Protein AF-A0A8C0ZU27-F1 (afdb_monomer_lite)

Radius of gyration: 40.93 Å; chains: 1; bounding box: 101×30×114 Å

Secondary structure (DSSP, 8-state):
-----------------TTSSPPPHHHHHHHTTS--HHHHHHHHHHHHHHHHHHHHHHHHHHHHHHHHHHHHHHHHHHHHHHHHHHHHHHHHHHHHHHHHHHHHHHHHTS---

Sequence (113 aa):
MMNRTNPDQERAPASEPVWERPWSVEEIRRSSQSWSLAADAGLLQFLQEFSQQTISRTHEIKKQVDGLIRETKATDCRLHNVFNDFLMLSNTQFIENGCVYSVKKSLALIPFL

Foldseek 3Di:
DDDDDDPDPPPDPDPDPLLVDQDDPVVLVVCVVPPDPSSVSNVVSNVVVVVVVVVVVVVVVVVVVVVVVVVVVVVVVVVVVVVVVVVVVVVVVVVVVVVVVVVVVVVVPPPDD

Structure (mmCIF, N/CA/C/O backbone):
data_AF-A0A8C0ZU27-F1
#
_entry.id   AF-A0A8C0ZU27-F1
#
loop_
_atom_site.group_PDB
_atom_site.id
_atom_site.type_symbol
_atom_site.label_atom_id
_atom_site.label_alt_id
_atom_site.label_comp_id
_atom_site.label_asym_id
_atom_site.label_entity_id
_atom_site.label_seq_id
_atom_site.pdbx_PDB_ins_code
_atom_site.Cartn_x
_atom_site.Cartn_y
_atom_site.Cartn_z
_atom_site.occupancy
_atom_site.B_iso_or_equiv
_atom_site.auth_seq_id
_atom_site.auth_comp_id
_atom_site.auth_asym_id
_atom_site.auth_atom_id
_atom_site.pdbx_PDB_model_num
ATOM 1 N N . MET A 1 1 ? -57.448 -13.208 46.037 1.00 43.84 1 MET A N 1
ATOM 2 C CA . MET A 1 1 ? -56.994 -14.541 45.584 1.00 43.84 1 MET A CA 1
ATOM 3 C C . MET A 1 1 ? -57.774 -14.839 44.303 1.00 43.84 1 MET A C 1
ATOM 5 O O . MET A 1 1 ? -58.979 -14.924 44.432 1.00 43.84 1 MET A O 1
ATOM 9 N N . MET A 1 2 ? -57.291 -14.854 43.053 1.00 39.75 2 MET A N 1
ATOM 10 C CA . MET A 1 2 ? -55.985 -14.888 42.356 1.00 39.75 2 MET A CA 1
ATOM 11 C C . MET A 1 2 ? -56.166 -14.075 41.041 1.00 39.75 2 MET A C 1
ATOM 13 O O . MET A 1 2 ? -57.234 -14.134 40.452 1.00 39.75 2 MET A O 1
ATOM 17 N N . ASN A 1 3 ? -55.315 -13.103 40.705 1.00 38.28 3 ASN A N 1
ATOM 18 C CA . ASN A 1 3 ? -54.066 -13.142 39.919 1.00 38.28 3 ASN A CA 1
ATOM 19 C C . ASN A 1 3 ? -54.228 -13.072 38.377 1.00 38.28 3 ASN A C 1
ATOM 21 O O . ASN A 1 3 ? -54.982 -13.822 37.770 1.00 38.28 3 ASN A O 1
ATOM 25 N N . ARG A 1 4 ? -53.480 -12.118 37.802 1.00 54.03 4 ARG A N 1
ATOM 26 C CA . ARG A 1 4 ? -53.352 -11.700 36.396 1.00 54.03 4 ARG A CA 1
ATOM 27 C C . ARG A 1 4 ? -52.984 -12.843 35.452 1.00 54.03 4 ARG A C 1
ATOM 29 O O . ARG A 1 4 ? -52.118 -13.636 35.798 1.00 54.03 4 ARG A O 1
ATOM 36 N N . THR A 1 5 ? -53.444 -12.764 34.203 1.00 46.72 5 THR A N 1
ATOM 37 C CA . THR A 1 5 ? -52.636 -13.152 33.032 1.00 46.72 5 THR A CA 1
ATOM 38 C C . THR A 1 5 ? -52.961 -12.230 31.854 1.00 46.72 5 THR A C 1
ATOM 40 O O . THR A 1 5 ? -54.051 -12.263 31.301 1.00 46.72 5 THR A O 1
ATOM 43 N N . ASN A 1 6 ? -52.013 -11.357 31.519 1.00 44.56 6 ASN A N 1
ATOM 44 C CA . ASN A 1 6 ? -51.973 -10.615 30.263 1.00 44.56 6 ASN A CA 1
ATOM 45 C C . ASN A 1 6 ? -50.907 -11.346 29.426 1.00 44.56 6 ASN A C 1
ATOM 47 O O . ASN A 1 6 ? -49.746 -11.315 29.846 1.00 44.56 6 ASN A O 1
ATOM 51 N N . PRO A 1 7 ? -51.247 -12.093 28.363 1.00 54.97 7 PRO A N 1
ATOM 52 C CA . PRO A 1 7 ? -50.236 -12.614 27.457 1.00 54.97 7 PRO A CA 1
ATOM 53 C C . PRO A 1 7 ? -49.818 -11.496 26.492 1.00 54.97 7 PRO A C 1
ATOM 55 O O . PRO A 1 7 ? -50.540 -10.521 26.312 1.00 54.97 7 PRO A O 1
ATOM 58 N N . ASP A 1 8 ? -48.639 -11.636 25.901 1.00 42.69 8 ASP A N 1
ATOM 59 C CA . ASP A 1 8 ? -48.141 -10.794 24.805 1.00 42.69 8 ASP A CA 1
ATOM 60 C C . ASP A 1 8 ? -47.559 -9.433 25.209 1.00 42.69 8 ASP A C 1
ATOM 62 O O . ASP A 1 8 ? -47.830 -8.386 24.626 1.00 42.69 8 ASP A O 1
ATOM 66 N N . GLN A 1 9 ? -46.633 -9.466 26.171 1.00 47.31 9 GLN A N 1
ATOM 67 C CA . GLN A 1 9 ? -45.518 -8.521 26.142 1.00 47.31 9 GLN A CA 1
ATOM 68 C C . GLN A 1 9 ? -44.482 -9.065 25.152 1.00 47.31 9 GLN A C 1
ATOM 70 O O . GLN A 1 9 ? -43.603 -9.851 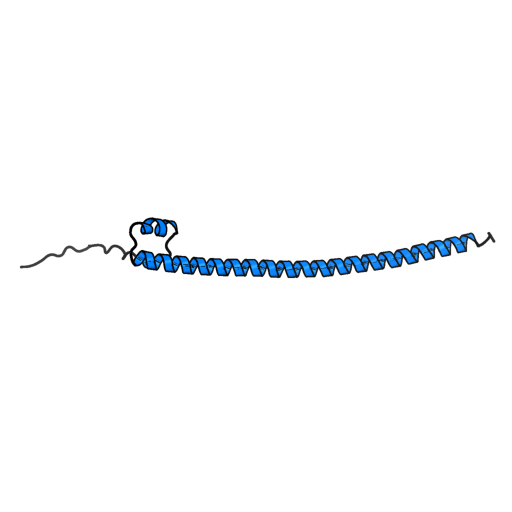25.514 1.00 47.31 9 GLN A O 1
ATOM 75 N N . GLU A 1 10 ? -44.640 -8.684 23.886 1.00 39.44 10 GLU A N 1
ATOM 76 C CA . GLU A 1 10 ? -43.676 -8.914 22.815 1.00 39.44 10 GLU A CA 1
ATOM 77 C C . GLU A 1 10 ? -42.300 -8.426 23.283 1.00 39.44 10 GLU A C 1
ATOM 79 O O . GLU A 1 10 ? -42.062 -7.237 23.515 1.00 39.44 10 GLU A O 1
ATOM 84 N N . ARG A 1 11 ? -41.416 -9.388 23.557 1.00 44.28 11 ARG A N 1
ATOM 85 C CA . ARG A 1 11 ? -40.052 -9.149 24.013 1.00 44.28 11 ARG A CA 1
ATOM 86 C C . ARG A 1 11 ? -39.329 -8.445 22.870 1.00 44.28 11 ARG A C 1
ATOM 88 O O . ARG A 1 11 ? -38.925 -9.095 21.911 1.00 44.28 11 ARG A O 1
ATOM 95 N N . ALA A 1 12 ? -39.198 -7.123 22.987 1.00 43.41 12 ALA A N 1
ATOM 96 C CA . ALA A 1 12 ? -38.325 -6.318 22.144 1.00 43.41 12 ALA A CA 1
ATOM 97 C C . ALA A 1 12 ? -36.973 -7.041 21.999 1.00 43.41 12 ALA A C 1
ATOM 99 O O . ALA A 1 12 ? -36.485 -7.591 22.999 1.00 43.41 12 ALA A O 1
ATOM 100 N N . PRO A 1 13 ? -36.394 -7.101 20.785 1.00 43.94 13 PRO A N 1
ATOM 101 C CA . PRO A 1 13 ? -35.129 -7.785 20.576 1.00 43.94 13 PRO A CA 1
ATOM 102 C C . PRO A 1 13 ? -34.126 -7.186 21.554 1.00 43.94 13 PRO A C 1
ATOM 104 O O . PRO A 1 13 ? -34.037 -5.964 21.680 1.00 43.94 13 PRO A O 1
ATOM 107 N N . ALA A 1 14 ? -33.452 -8.049 22.315 1.00 44.38 14 ALA A N 1
ATOM 108 C CA . ALA A 1 14 ? -32.392 -7.630 23.212 1.00 44.38 14 ALA A CA 1
ATOM 109 C C . ALA A 1 14 ? -31.424 -6.779 22.388 1.00 44.38 14 ALA A C 1
ATOM 111 O O . ALA A 1 14 ? -30.792 -7.304 21.474 1.00 44.38 14 ALA A O 1
ATOM 112 N N . SER A 1 15 ? -31.395 -5.467 22.645 1.00 53.66 15 SER A N 1
ATOM 113 C CA . SER A 1 15 ? -30.421 -4.576 22.029 1.00 53.66 15 SER A CA 1
ATOM 114 C C . SER A 1 15 ? -29.060 -5.185 22.301 1.00 53.66 15 SER A C 1
ATOM 116 O O . SER A 1 15 ? -28.669 -5.293 23.467 1.00 53.66 15 SER A O 1
ATOM 118 N N . GLU A 1 16 ? -28.393 -5.640 21.240 1.00 45.81 16 GLU A N 1
ATOM 119 C CA . GLU A 1 16 ? -27.022 -6.113 21.334 1.00 45.81 16 GLU A CA 1
ATOM 120 C C . GLU A 1 16 ? -26.221 -5.076 22.110 1.00 45.81 16 GLU A C 1
ATOM 122 O O . GLU A 1 16 ? -26.434 -3.864 21.930 1.00 45.81 16 GLU A O 1
ATOM 127 N N . PRO A 1 17 ? -25.363 -5.520 23.031 1.00 53.31 17 PRO A N 1
ATOM 128 C CA . PRO A 1 17 ? -24.695 -4.576 23.879 1.00 53.31 17 PRO A CA 1
ATOM 129 C C . PRO A 1 17 ? -23.882 -3.595 23.040 1.00 53.31 17 PRO A C 1
ATOM 131 O O . PRO A 1 17 ? -23.075 -3.987 22.202 1.00 53.31 17 PRO A O 1
ATOM 134 N N . VAL A 1 18 ? -24.093 -2.298 23.270 1.00 55.03 18 VAL A N 1
ATOM 135 C CA . VAL A 1 18 ? -23.501 -1.201 22.480 1.00 55.03 18 VAL A CA 1
ATOM 136 C C . VAL A 1 18 ? -21.964 -1.280 22.430 1.00 55.03 18 VAL A C 1
ATOM 138 O O . VAL A 1 18 ? -21.345 -0.709 21.540 1.00 55.03 18 VAL A O 1
ATOM 141 N N . TRP A 1 19 ? -21.351 -2.016 23.357 1.00 57.50 19 TRP A N 1
ATOM 142 C CA . TRP A 1 19 ? -19.913 -2.261 23.458 1.00 57.50 19 TRP A CA 1
ATOM 143 C C . TRP A 1 19 ? -19.371 -3.398 22.574 1.00 57.50 19 TRP A C 1
ATOM 145 O O . TRP A 1 19 ? -18.172 -3.651 22.613 1.00 57.50 19 TRP A O 1
ATOM 155 N N . GLU A 1 20 ? -20.211 -4.113 21.819 1.00 48.88 20 GLU A N 1
ATOM 156 C CA . GLU A 1 20 ? -19.758 -5.161 20.887 1.00 48.88 20 GLU A CA 1
ATOM 157 C C . GLU A 1 20 ? -19.557 -4.644 19.453 1.00 48.88 20 GLU A C 1
ATOM 159 O O . GLU A 1 20 ? -18.872 -5.288 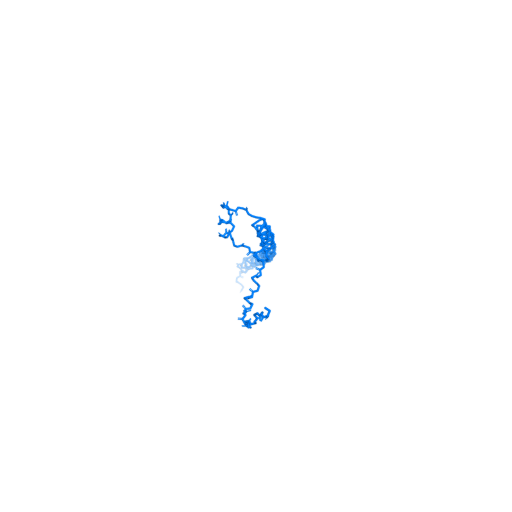18.655 1.00 48.88 20 GLU A O 1
ATOM 164 N N . ARG A 1 21 ? -20.098 -3.464 19.121 1.00 61.06 21 ARG A N 1
ATOM 165 C CA . ARG A 1 21 ? -19.917 -2.829 17.809 1.00 61.06 21 ARG A CA 1
ATOM 166 C C . ARG A 1 21 ? -18.750 -1.839 17.819 1.00 61.06 21 ARG A C 1
ATOM 168 O O . ARG A 1 21 ? -18.640 -1.071 18.769 1.00 61.06 21 ARG A O 1
ATOM 175 N N . PRO A 1 22 ? -17.964 -1.754 16.730 1.00 56.06 22 PRO A N 1
ATOM 176 C CA . PRO A 1 22 ? -16.975 -0.698 16.568 1.00 56.06 22 PRO A CA 1
ATOM 177 C C . PRO A 1 22 ? -17.673 0.660 16.472 1.00 56.06 22 PRO A C 1
ATOM 179 O O . PRO A 1 22 ? -18.543 0.879 15.622 1.00 56.06 22 PRO A O 1
ATOM 182 N N . TRP A 1 23 ? -17.325 1.562 17.3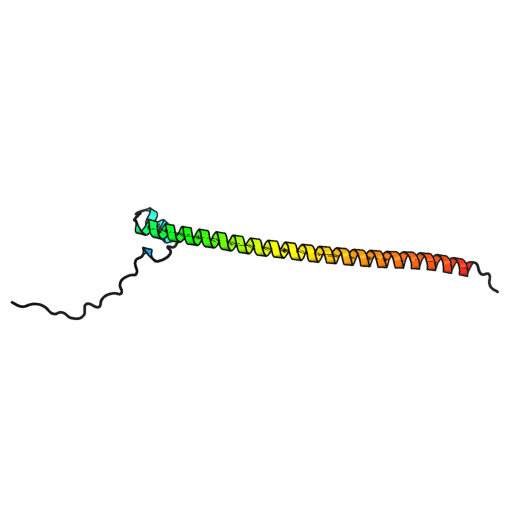88 1.00 61.06 23 TRP A N 1
ATOM 183 C CA . TRP A 1 23 ? -17.901 2.902 17.441 1.00 61.06 23 TRP A CA 1
ATOM 184 C C . TRP A 1 23 ? -17.315 3.780 16.342 1.00 61.06 23 TRP A C 1
ATOM 186 O O . TRP A 1 23 ? -16.111 3.761 16.073 1.00 61.06 23 TRP A O 1
ATOM 196 N N . SER A 1 24 ? -18.163 4.603 15.732 1.00 66.38 24 SER A N 1
ATOM 197 C CA . SER A 1 24 ? -17.689 5.631 14.808 1.00 66.38 24 SER A CA 1
ATOM 198 C C . SER A 1 24 ? -17.012 6.780 15.569 1.00 66.38 24 SER A C 1
ATOM 200 O O . SER A 1 24 ? -17.347 7.078 16.717 1.00 66.38 24 SER A O 1
ATOM 202 N N . VAL A 1 25 ? -16.089 7.491 14.911 1.00 66.25 25 VAL A N 1
ATOM 203 C CA . VAL A 1 25 ? -15.396 8.671 15.478 1.00 66.25 25 VAL A CA 1
ATOM 204 C C . VAL A 1 25 ? -16.388 9.713 16.023 1.00 66.25 25 VAL A C 1
ATOM 206 O O . VAL A 1 25 ? -16.118 10.392 17.012 1.00 66.25 25 VAL A O 1
ATOM 209 N N . GLU A 1 26 ? -17.567 9.807 15.412 1.00 65.19 26 GLU A N 1
ATOM 210 C CA . GLU A 1 26 ? -18.628 10.732 15.803 1.00 65.19 26 GLU A CA 1
ATOM 211 C C . GLU A 1 26 ? -19.359 10.307 17.093 1.00 65.19 26 GLU A C 1
ATOM 213 O O . GLU A 1 26 ? -19.791 11.163 17.870 1.00 65.19 26 GLU A O 1
ATOM 218 N N . GLU A 1 27 ? -19.454 9.003 17.368 1.00 66.75 27 GLU A N 1
ATOM 219 C CA . GLU A 1 27 ? -19.984 8.466 18.631 1.00 66.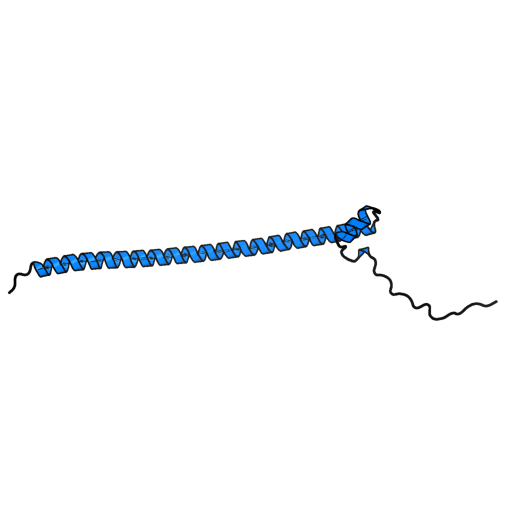75 27 GLU A CA 1
ATOM 220 C C . GLU A 1 27 ? -18.991 8.654 19.779 1.00 66.75 27 GLU A C 1
ATOM 222 O O . GLU A 1 27 ? -19.392 9.121 20.846 1.00 66.75 27 GLU A O 1
ATOM 227 N N . ILE A 1 28 ? -17.695 8.424 19.533 1.00 69.19 28 ILE A N 1
ATOM 228 C CA . ILE A 1 28 ? -16.615 8.699 20.500 1.00 69.19 28 ILE A CA 1
ATOM 229 C C . ILE A 1 28 ? -16.611 10.189 20.893 1.00 69.19 28 ILE A C 1
ATOM 231 O O . ILE A 1 28 ? -16.452 10.553 22.061 1.00 69.19 28 ILE A O 1
ATOM 235 N N . ARG A 1 29 ? -16.843 11.080 19.920 1.00 70.69 29 ARG A N 1
ATOM 236 C CA . ARG A 1 29 ? -16.912 12.529 20.151 1.00 70.69 29 ARG A CA 1
ATOM 237 C C . ARG A 1 29 ? -18.113 12.932 21.013 1.00 70.69 29 ARG A C 1
ATOM 239 O O . ARG A 1 29 ? -17.982 13.830 21.843 1.00 70.69 29 ARG A O 1
ATOM 246 N N . ARG A 1 30 ? -19.270 12.279 20.851 1.00 69.25 30 ARG A N 1
ATOM 247 C CA . ARG A 1 30 ? -20.454 12.514 21.702 1.00 69.25 30 ARG A CA 1
ATOM 248 C C . ARG A 1 30 ? -20.276 11.967 23.114 1.00 69.25 30 ARG A C 1
ATOM 250 O O . ARG A 1 30 ? -20.647 12.650 24.066 1.00 69.25 30 ARG A O 1
ATOM 257 N N . SER A 1 31 ? -19.677 10.787 23.269 1.00 64.81 31 SER A N 1
ATOM 258 C CA . SER A 1 31 ? -19.418 10.200 24.590 1.00 64.81 31 SER A CA 1
ATOM 259 C C . SER A 1 31 ? -18.332 10.930 25.381 1.00 64.81 31 SER A C 1
ATOM 261 O O . SER A 1 31 ? -18.245 10.747 26.591 1.00 64.81 31 SER A O 1
ATOM 263 N N . SER A 1 32 ? -17.551 11.812 24.744 1.00 65.06 32 SER A N 1
ATOM 264 C CA . SER A 1 32 ? -16.577 12.680 25.422 1.00 65.06 32 SER A CA 1
ATOM 265 C C . SER A 1 32 ? -17.188 13.540 26.536 1.00 65.06 32 SER A C 1
ATOM 267 O O . SER A 1 32 ? -16.466 13.930 27.449 1.00 65.06 32 SER A O 1
ATOM 269 N N . GLN A 1 33 ? -18.486 13.858 26.466 1.00 69.00 33 GLN A N 1
ATOM 270 C CA . GLN A 1 33 ? -19.180 14.653 27.488 1.00 69.00 33 GLN A CA 1
ATOM 271 C C . GLN A 1 33 ? -19.696 13.810 28.667 1.00 69.00 33 GLN A C 1
ATOM 273 O O . GLN A 1 33 ? -19.932 14.349 29.744 1.00 69.00 33 GLN A O 1
ATOM 278 N N . SER A 1 34 ? -19.855 12.496 28.486 1.00 63.38 34 SER A N 1
ATOM 279 C CA . SER A 1 34 ? -20.322 11.560 29.513 1.00 63.38 34 SER A CA 1
ATOM 280 C C . SER A 1 34 ? -19.574 10.234 29.366 1.00 63.38 34 SER A C 1
ATOM 282 O O . SER A 1 34 ? -20.082 9.260 28.799 1.00 63.38 34 SER A O 1
ATOM 284 N N . TRP A 1 35 ? -18.328 10.232 29.835 1.00 75.44 35 TRP A N 1
ATOM 285 C CA . TRP A 1 35 ? -17.437 9.086 29.714 1.00 75.44 35 TRP A CA 1
ATOM 286 C C . TRP A 1 35 ? -17.953 7.917 30.560 1.00 75.44 35 TRP A C 1
ATOM 288 O O . TRP A 1 35 ? -18.183 8.060 31.760 1.00 75.44 35 TRP A O 1
ATOM 298 N N . SER A 1 36 ? -18.169 6.766 29.929 1.00 76.69 36 SER A N 1
ATOM 299 C CA . SER A 1 36 ? -18.641 5.542 30.583 1.00 76.69 36 SER A CA 1
ATOM 300 C C . SER A 1 36 ? -17.737 4.372 30.208 1.00 76.69 36 SER A C 1
ATOM 302 O O . SER A 1 36 ? -17.073 4.419 29.178 1.00 76.69 36 SER A O 1
ATOM 304 N N . LEU A 1 37 ? -17.761 3.291 30.990 1.00 78.50 37 LEU A N 1
ATOM 305 C CA . LEU A 1 37 ? -16.972 2.083 30.709 1.00 78.50 37 LEU A CA 1
ATOM 306 C C . LEU A 1 37 ? -17.262 1.485 29.315 1.00 78.50 37 LEU A C 1
ATOM 308 O O . LEU A 1 37 ? -16.387 0.901 28.684 1.00 78.50 37 LEU A O 1
ATOM 312 N N . ALA A 1 38 ? -18.484 1.664 28.803 1.00 77.44 38 ALA A N 1
ATOM 313 C CA . ALA A 1 38 ? -18.836 1.272 27.439 1.00 77.44 38 ALA A CA 1
ATOM 314 C C . ALA A 1 38 ? -18.121 2.132 26.378 1.00 77.44 38 ALA A C 1
ATOM 316 O O . ALA A 1 38 ? -17.757 1.618 25.323 1.00 77.44 38 ALA A O 1
ATOM 317 N N . ALA A 1 39 ? -17.878 3.416 26.668 1.00 75.25 39 ALA A N 1
ATOM 318 C CA . ALA A 1 39 ? -17.101 4.301 25.802 1.00 75.25 39 ALA A CA 1
ATOM 319 C C . ALA A 1 39 ? -15.608 3.925 25.787 1.00 75.25 39 ALA A C 1
ATOM 321 O O . ALA A 1 39 ? -14.989 3.976 24.726 1.00 75.25 39 ALA A O 1
ATOM 322 N N . ASP A 1 40 ? -15.052 3.474 26.920 1.00 80.44 40 ASP A N 1
ATOM 323 C CA . ASP A 1 40 ? -13.688 2.924 26.977 1.00 80.44 40 ASP A CA 1
ATOM 324 C C . ASP A 1 40 ? -13.537 1.677 26.091 1.00 80.44 40 ASP A C 1
ATOM 326 O O . ASP A 1 40 ? -12.584 1.569 25.316 1.00 80.44 40 ASP A O 1
ATOM 330 N N . ALA A 1 41 ? -14.500 0.750 26.159 1.00 80.56 41 ALA A N 1
ATOM 331 C CA . ALA A 1 41 ? -14.502 -0.461 25.336 1.00 80.56 41 ALA A CA 1
ATOM 332 C C . ALA A 1 41 ? -14.622 -0.149 23.829 1.00 80.56 41 ALA A C 1
ATOM 334 O O . ALA A 1 41 ? -13.867 -0.701 23.025 1.00 80.56 41 ALA A O 1
ATOM 335 N N . GLY A 1 42 ? -15.508 0.782 23.451 1.00 79.88 42 GLY A N 1
ATOM 336 C CA . GLY A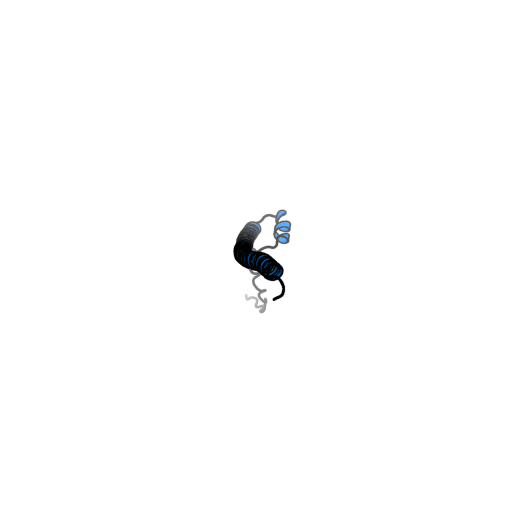 1 42 ? -15.668 1.219 22.059 1.00 79.88 42 GLY A CA 1
ATOM 337 C C . GLY A 1 42 ? -14.424 1.924 21.502 1.00 79.88 42 GLY A C 1
ATOM 338 O O . GLY A 1 42 ? -14.033 1.684 20.357 1.00 79.88 42 GLY A O 1
ATOM 339 N N . LEU A 1 43 ? -13.746 2.741 22.318 1.00 81.69 43 LEU A N 1
ATOM 340 C CA . LEU A 1 43 ? -12.484 3.381 21.934 1.00 81.69 43 LEU A CA 1
ATOM 341 C C . LEU A 1 43 ? -11.364 2.355 21.716 1.00 81.69 43 LEU A C 1
ATOM 343 O O . LEU A 1 43 ? -10.584 2.496 20.773 1.00 81.69 43 LEU A O 1
ATOM 347 N N . LEU A 1 44 ? -11.278 1.329 22.568 1.00 84.00 44 LEU A N 1
ATOM 348 C CA . LEU A 1 44 ? -10.280 0.270 22.425 1.00 84.00 44 LEU A CA 1
ATOM 349 C C . LEU A 1 44 ? -10.454 -0.488 21.101 1.00 84.00 44 LEU A C 1
ATOM 351 O O . LEU A 1 44 ? -9.471 -0.673 20.381 1.00 84.00 44 LEU A O 1
ATOM 355 N N . GLN A 1 45 ? -11.688 -0.869 20.749 1.00 81.94 45 GLN A N 1
ATOM 356 C CA . GLN A 1 45 ? -11.986 -1.489 19.452 1.00 81.94 45 GLN A CA 1
ATOM 357 C C . GLN A 1 45 ? -11.606 -0.569 18.287 1.00 81.94 45 GLN A C 1
ATOM 359 O O . GLN A 1 45 ? -10.923 -1.011 17.363 1.00 81.94 45 GLN A O 1
ATOM 364 N N . PHE A 1 46 ? -11.961 0.718 18.357 1.00 83.81 46 PHE A N 1
ATOM 365 C CA . PHE A 1 46 ? -11.584 1.693 17.332 1.00 83.81 46 PHE A CA 1
ATOM 366 C C . PHE A 1 46 ? -10.062 1.800 17.164 1.00 83.81 46 PHE A C 1
ATOM 368 O O . PHE A 1 46 ? -9.555 1.773 16.044 1.00 83.81 46 PHE A O 1
ATOM 375 N N . LEU A 1 47 ? -9.311 1.890 18.265 1.00 86.94 47 LEU A N 1
ATOM 376 C CA . LEU A 1 47 ? -7.847 1.940 18.225 1.00 86.94 47 LEU A CA 1
ATOM 377 C C . LEU A 1 47 ? -7.247 0.666 17.627 1.00 86.94 47 LEU A C 1
ATOM 379 O O . LEU A 1 47 ? -6.269 0.739 16.881 1.00 86.94 47 LEU A O 1
ATOM 383 N N . GLN A 1 48 ? -7.830 -0.493 17.929 1.00 87.81 48 GLN A N 1
ATOM 384 C CA . GLN A 1 48 ? -7.377 -1.769 17.394 1.00 87.81 48 GLN A CA 1
ATOM 385 C C . GLN A 1 48 ? -7.620 -1.865 15.882 1.00 87.81 48 GLN A C 1
ATOM 387 O O . GLN A 1 48 ? -6.705 -2.227 15.139 1.00 87.81 48 GLN A O 1
ATOM 392 N N . GLU A 1 49 ? -8.802 -1.474 15.407 1.00 87.25 49 GLU A N 1
ATOM 393 C CA . GLU A 1 49 ? -9.117 -1.416 13.977 1.00 87.25 49 GLU A CA 1
ATOM 394 C C . GLU A 1 49 ? -8.258 -0.387 13.245 1.00 87.25 49 GLU A C 1
ATOM 396 O O . GLU A 1 49 ? -7.698 -0.688 12.190 1.00 87.25 49 GLU A O 1
ATOM 401 N N . PHE A 1 50 ? -8.088 0.805 13.819 1.00 87.69 50 PHE A N 1
ATOM 402 C CA . PHE A 1 50 ? -7.245 1.854 13.257 1.00 87.69 50 PHE A CA 1
ATOM 403 C C . PHE A 1 50 ? -5.786 1.402 13.137 1.00 87.69 50 PHE A C 1
ATOM 405 O O . PHE A 1 50 ? -5.149 1.606 12.098 1.00 87.69 50 PHE A O 1
ATOM 412 N N . SER A 1 51 ? -5.260 0.746 14.174 1.00 91.69 51 SER A N 1
ATOM 413 C CA . SER A 1 51 ? -3.925 0.147 14.155 1.00 91.69 51 SER A CA 1
ATOM 414 C C . SER A 1 51 ? -3.818 -0.897 13.044 1.00 91.69 51 SER A C 1
ATOM 416 O O . SER A 1 51 ? -2.939 -0.800 12.184 1.00 91.69 51 SER A O 1
ATOM 418 N N . GLN A 1 52 ? -4.763 -1.839 12.980 1.00 92.69 52 GLN A N 1
ATOM 419 C CA . GLN A 1 52 ? -4.767 -2.893 11.968 1.00 92.69 52 GLN A CA 1
ATOM 420 C C . GLN A 1 52 ? -4.880 -2.328 10.546 1.00 92.69 52 GLN A C 1
ATOM 422 O O . GLN A 1 52 ? -4.180 -2.785 9.638 1.00 92.69 52 GLN A O 1
ATOM 427 N N . GLN A 1 53 ? -5.719 -1.315 10.338 1.00 92.69 53 GLN A N 1
ATOM 428 C CA . GLN A 1 53 ? -5.872 -0.634 9.057 1.00 92.69 53 GLN A CA 1
ATOM 429 C C . GLN A 1 53 ? -4.586 0.102 8.666 1.00 92.69 53 GLN A C 1
ATOM 431 O O . GLN A 1 53 ? -4.147 0.003 7.519 1.00 92.69 53 GLN A O 1
ATOM 436 N N . THR A 1 54 ? -3.946 0.791 9.614 1.00 92.06 54 THR A N 1
ATOM 437 C CA . THR A 1 54 ? -2.677 1.500 9.397 1.00 92.06 54 THR A CA 1
ATOM 438 C C . THR A 1 54 ? -1.556 0.530 9.033 1.00 92.06 54 THR A C 1
ATOM 440 O O . THR A 1 54 ? -0.834 0.757 8.058 1.00 92.06 54 THR A O 1
ATOM 443 N N . ILE A 1 55 ? -1.448 -0.590 9.751 1.00 93.62 55 ILE A N 1
ATOM 444 C CA . ILE A 1 55 ? -0.497 -1.667 9.453 1.00 93.62 55 ILE A CA 1
ATOM 445 C C . ILE A 1 55 ? -0.766 -2.228 8.052 1.00 93.62 55 ILE A C 1
ATOM 447 O O . ILE A 1 55 ? 0.144 -2.291 7.227 1.00 93.62 55 ILE A O 1
ATOM 451 N N . SER A 1 56 ? -2.019 -2.561 7.739 1.00 94.81 56 SER A N 1
ATOM 452 C CA . SER A 1 56 ? -2.400 -3.139 6.442 1.00 94.81 56 SER A CA 1
ATOM 453 C C . SER A 1 56 ? -2.091 -2.192 5.281 1.00 94.81 56 SER A C 1
ATOM 455 O O . SER A 1 56 ? -1.492 -2.598 4.285 1.00 94.81 56 SER A O 1
ATOM 457 N N . ARG A 1 57 ? -2.419 -0.903 5.429 1.00 94.75 57 ARG A N 1
ATOM 458 C CA . ARG A 1 57 ? -2.101 0.130 4.435 1.00 94.75 57 ARG A CA 1
ATOM 459 C C . ARG A 1 57 ? -0.595 0.300 4.256 1.00 94.75 57 ARG A C 1
ATOM 461 O O . ARG A 1 57 ? -0.131 0.443 3.129 1.00 94.75 57 ARG A O 1
ATOM 468 N N . THR A 1 58 ? 0.168 0.244 5.345 1.00 93.94 58 THR A N 1
ATOM 469 C CA . THR A 1 58 ? 1.636 0.308 5.300 1.00 93.94 58 THR A CA 1
ATOM 470 C C . THR A 1 58 ? 2.218 -0.885 4.539 1.00 93.94 58 THR A C 1
ATOM 472 O O . THR A 1 58 ? 3.095 -0.706 3.694 1.00 93.94 58 THR A O 1
ATOM 475 N N . HIS A 1 59 ? 1.704 -2.095 4.771 1.00 96.19 59 HIS A N 1
ATOM 476 C CA . HIS A 1 59 ? 2.119 -3.294 4.037 1.00 96.19 59 HIS A CA 1
ATOM 477 C C . HIS A 1 59 ? 1.791 -3.225 2.541 1.00 96.19 59 HIS A C 1
ATOM 479 O O . HIS A 1 59 ? 2.612 -3.638 1.721 1.00 96.19 59 HIS A O 1
ATOM 485 N N . GLU A 1 60 ? 0.631 -2.681 2.176 1.00 95.62 60 GLU A N 1
ATOM 486 C CA . GLU A 1 60 ? 0.254 -2.501 0.773 1.00 95.62 60 GLU A CA 1
ATOM 487 C C . GLU A 1 60 ? 1.171 -1.488 0.072 1.00 95.62 60 GLU A C 1
ATOM 489 O O . GLU A 1 60 ? 1.700 -1.773 -1.002 1.00 95.62 60 GLU A O 1
ATOM 494 N N . ILE A 1 61 ? 1.461 -0.350 0.715 1.00 94.88 61 ILE A N 1
ATOM 495 C CA . ILE A 1 61 ? 2.415 0.639 0.188 1.00 94.88 61 ILE A CA 1
ATOM 496 C C . ILE A 1 61 ? 3.798 0.008 0.008 1.00 94.88 61 ILE A C 1
ATOM 498 O O . ILE A 1 61 ? 4.414 0.169 -1.045 1.00 94.88 61 ILE A O 1
ATOM 502 N N . LYS A 1 62 ? 4.275 -0.760 0.996 1.00 94.56 62 LYS A N 1
ATOM 503 C CA . LYS A 1 62 ? 5.548 -1.485 0.890 1.00 94.56 62 LYS A CA 1
ATOM 504 C C . LYS A 1 62 ? 5.570 -2.388 -0.350 1.00 94.56 62 LYS A C 1
ATOM 506 O O . LYS A 1 62 ? 6.526 -2.348 -1.116 1.00 94.56 62 LYS A O 1
ATOM 511 N N . LYS A 1 63 ? 4.511 -3.168 -0.576 1.00 95.06 63 LYS A N 1
ATOM 512 C CA . LYS A 1 63 ? 4.407 -4.071 -1.731 1.00 95.06 63 LYS A CA 1
ATOM 513 C C . LYS A 1 63 ? 4.458 -3.315 -3.060 1.00 95.06 63 LYS A C 1
ATOM 515 O O . LYS A 1 63 ? 5.118 -3.771 -3.992 1.00 95.06 63 LYS A O 1
ATOM 520 N N . GLN A 1 64 ? 3.786 -2.169 -3.147 1.00 95.50 64 GLN A N 1
ATOM 521 C CA . GLN A 1 64 ? 3.819 -1.322 -4.342 1.00 95.50 64 GLN A CA 1
ATOM 522 C C . GLN A 1 64 ? 5.224 -0.766 -4.599 1.00 95.50 64 GLN A C 1
ATOM 524 O O . GLN A 1 64 ? 5.697 -0.800 -5.734 1.00 95.50 64 GLN A O 1
ATOM 529 N N . VAL A 1 65 ? 5.925 -0.331 -3.548 1.00 97.12 65 VAL A N 1
ATOM 530 C CA . VAL A 1 65 ? 7.322 0.121 -3.641 1.00 97.12 65 VAL A CA 1
ATOM 531 C C . VAL A 1 65 ? 8.246 -1.014 -4.092 1.00 97.12 65 VAL A C 1
ATOM 533 O O . VAL A 1 65 ? 9.047 -0.819 -5.004 1.00 97.12 65 VAL A O 1
ATOM 536 N N . ASP A 1 66 ? 8.106 -2.213 -3.523 1.00 95.00 66 ASP A N 1
ATOM 537 C CA . ASP A 1 66 ? 8.884 -3.390 -3.930 1.00 95.00 66 ASP A CA 1
ATOM 538 C C . ASP A 1 66 ? 8.637 -3.749 -5.412 1.00 95.00 66 ASP A C 1
ATOM 540 O O . ASP A 1 66 ? 9.573 -4.087 -6.146 1.00 95.00 66 ASP A O 1
ATOM 544 N N . GLY A 1 67 ? 7.388 -3.626 -5.878 1.00 94.12 67 GLY A N 1
ATOM 545 C CA . GLY A 1 67 ? 7.017 -3.781 -7.286 1.00 94.12 67 GLY A CA 1
ATOM 546 C C . GLY A 1 67 ? 7.701 -2.754 -8.188 1.00 94.12 67 GLY A C 1
ATOM 547 O O . GLY A 1 67 ? 8.349 -3.126 -9.168 1.00 94.12 67 GLY A O 1
ATOM 548 N N . LEU A 1 68 ? 7.652 -1.477 -7.808 1.00 95.75 68 LEU A N 1
ATOM 549 C CA . LEU A 1 68 ? 8.289 -0.394 -8.555 1.00 95.75 68 LEU A CA 1
ATOM 550 C C . LEU A 1 68 ? 9.813 -0.569 -8.646 1.00 95.75 68 LEU A C 1
ATOM 552 O O . LEU A 1 68 ? 10.401 -0.355 -9.707 1.00 95.75 68 LEU A O 1
ATOM 556 N N . ILE A 1 69 ? 10.470 -1.014 -7.569 1.00 95.06 69 ILE A N 1
ATOM 557 C CA . ILE A 1 69 ? 11.911 -1.323 -7.577 1.00 95.06 69 ILE A CA 1
ATOM 558 C C . ILE A 1 69 ? 12.215 -2.423 -8.599 1.00 95.06 69 ILE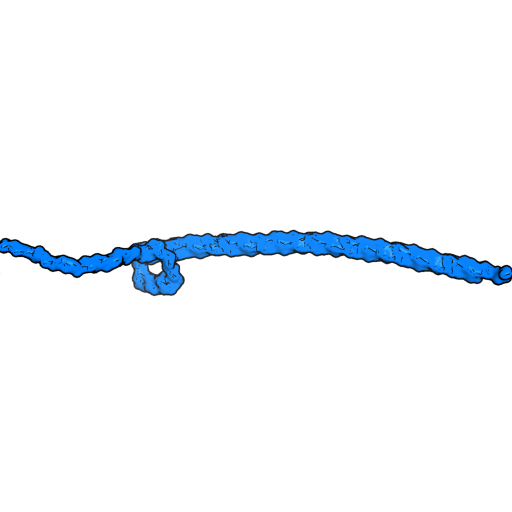 A C 1
ATOM 560 O O . ILE A 1 69 ? 13.198 -2.336 -9.341 1.00 95.06 69 ILE A O 1
ATOM 564 N N . ARG A 1 70 ? 11.377 -3.463 -8.660 1.00 93.69 70 ARG A N 1
ATOM 565 C CA . ARG A 1 70 ? 11.535 -4.550 -9.632 1.00 93.69 70 ARG A CA 1
ATOM 566 C C . ARG A 1 70 ? 11.372 -4.049 -11.068 1.00 93.69 70 ARG A C 1
ATOM 568 O O . ARG A 1 70 ? 12.189 -4.400 -11.918 1.00 93.69 70 ARG A O 1
ATOM 575 N N . GLU A 1 71 ? 10.356 -3.237 -11.340 1.00 92.94 71 GLU A N 1
ATOM 576 C CA . GLU A 1 71 ? 10.131 -2.637 -12.663 1.00 92.94 71 GLU A CA 1
ATOM 577 C C . GLU A 1 71 ? 11.273 -1.707 -13.077 1.00 92.94 71 GLU A C 1
ATOM 579 O O . GLU A 1 71 ? 11.727 -1.742 -14.223 1.00 92.94 71 GLU A O 1
ATOM 584 N N . THR A 1 72 ? 11.800 -0.937 -12.127 1.00 94.31 72 THR A N 1
ATOM 585 C CA . THR A 1 72 ? 12.959 -0.065 -12.339 1.00 94.31 72 THR A CA 1
ATOM 586 C C . THR A 1 72 ? 14.180 -0.888 -12.745 1.00 94.31 72 THR A C 1
ATOM 588 O O . THR A 1 72 ? 14.812 -0.584 -13.752 1.00 94.31 72 THR A O 1
ATOM 591 N N . LYS A 1 73 ? 14.463 -1.993 -12.043 1.00 92.81 73 LYS A N 1
ATOM 592 C CA . LYS A 1 73 ? 15.550 -2.918 -12.413 1.00 92.81 73 LYS A CA 1
ATOM 593 C C . LYS A 1 73 ? 15.338 -3.558 -13.785 1.00 92.81 73 LYS A C 1
ATOM 595 O O . LYS A 1 73 ? 16.283 -3.696 -14.550 1.00 92.81 73 LYS A O 1
ATOM 600 N N . ALA A 1 74 ? 14.107 -3.940 -14.122 1.00 90.12 74 ALA A N 1
ATOM 601 C CA . ALA A 1 74 ? 13.807 -4.487 -15.444 1.00 90.12 74 ALA A CA 1
ATOM 602 C C . ALA A 1 74 ? 14.034 -3.448 -16.554 1.00 90.12 74 ALA A C 1
ATOM 604 O O . ALA A 1 74 ? 14.532 -3.784 -17.628 1.00 90.12 74 ALA A O 1
ATOM 605 N N . THR A 1 75 ? 13.690 -2.188 -16.285 1.00 90.00 75 THR A N 1
ATOM 606 C CA . THR A 1 75 ? 13.936 -1.068 -17.198 1.00 90.00 75 THR A CA 1
ATOM 607 C C . THR A 1 75 ? 15.430 -0.802 -17.350 1.00 90.00 75 THR A C 1
ATOM 609 O O . THR A 1 75 ? 15.888 -0.645 -18.475 1.00 90.00 75 THR A O 1
ATOM 612 N N . ASP A 1 76 ? 16.201 -0.851 -16.265 1.00 90.25 76 ASP A N 1
ATOM 613 C CA . ASP A 1 76 ? 17.663 -0.732 -16.290 1.00 90.25 76 ASP A CA 1
ATOM 614 C C . ASP A 1 76 ? 18.316 -1.815 -17.167 1.00 90.25 76 ASP A C 1
ATOM 616 O O . ASP A 1 76 ? 19.082 -1.503 -18.077 1.00 90.25 76 ASP A O 1
ATOM 620 N N . CYS A 1 77 ? 17.908 -3.082 -17.017 1.00 88.62 77 CYS A N 1
ATOM 621 C CA . CYS A 1 77 ? 18.371 -4.154 -17.904 1.00 88.62 77 CYS A CA 1
ATOM 622 C C . CYS A 1 77 ? 18.006 -3.898 -19.376 1.00 88.62 77 CYS A C 1
ATOM 624 O O . CYS A 1 77 ? 18.811 -4.151 -20.271 1.00 88.62 77 CYS A O 1
ATOM 626 N N . ARG A 1 78 ? 16.799 -3.383 -19.647 1.00 86.38 78 ARG A N 1
ATOM 627 C CA . ARG A 1 78 ? 16.385 -3.027 -21.013 1.00 86.38 78 ARG A CA 1
ATOM 628 C C . ARG A 1 78 ? 17.220 -1.882 -21.575 1.00 86.38 78 ARG A C 1
ATOM 630 O O . ARG A 1 78 ? 17.610 -1.955 -22.734 1.00 86.38 78 ARG A O 1
ATOM 637 N N . LEU A 1 79 ? 17.521 -0.863 -20.773 1.00 90.69 79 LEU A N 1
ATOM 638 C CA . LEU A 1 79 ? 18.394 0.239 -21.172 1.00 90.69 79 LEU A CA 1
ATOM 639 C C . LEU A 1 79 ? 19.799 -0.267 -21.488 1.00 90.69 79 LEU A C 1
ATOM 641 O O . LEU A 1 79 ? 20.335 0.074 -22.536 1.00 90.69 79 LEU A O 1
ATOM 645 N N . HIS A 1 80 ? 20.362 -1.130 -20.642 1.00 92.12 80 HIS A N 1
ATOM 646 C CA . HIS A 1 80 ? 21.650 -1.773 -20.900 1.00 92.12 80 HIS A CA 1
ATOM 647 C C . HIS A 1 80 ? 21.659 -2.549 -22.224 1.00 92.12 80 HIS A C 1
ATOM 649 O O . HIS A 1 80 ? 22.622 -2.441 -22.983 1.00 92.12 80 HIS A O 1
ATOM 655 N N . ASN A 1 81 ? 20.585 -3.279 -22.536 1.00 85.50 81 ASN A N 1
ATOM 656 C CA . ASN A 1 81 ? 20.465 -3.985 -23.812 1.00 85.50 81 ASN A CA 1
ATOM 657 C C . ASN A 1 81 ? 20.403 -3.010 -24.994 1.00 85.50 81 ASN A C 1
ATOM 659 O O . ASN A 1 81 ? 21.159 -3.165 -25.945 1.00 85.50 81 ASN A O 1
ATOM 663 N N . VAL A 1 82 ? 19.584 -1.958 -24.904 1.00 86.81 82 VAL A N 1
ATOM 664 C CA . VAL A 1 82 ? 19.485 -0.931 -25.954 1.00 86.81 82 VAL A CA 1
ATOM 665 C C . VAL A 1 82 ? 20.818 -0.203 -26.157 1.00 86.81 82 VAL A C 1
ATOM 667 O O . VAL A 1 82 ? 21.200 0.072 -27.292 1.00 86.81 82 VAL A O 1
ATOM 670 N N . PHE A 1 83 ? 21.561 0.085 -25.085 1.00 85.50 83 PHE A N 1
ATOM 671 C CA . PHE A 1 83 ? 22.901 0.663 -25.191 1.00 85.50 83 PHE A CA 1
ATOM 672 C C . PHE A 1 83 ? 23.886 -0.285 -25.869 1.00 85.50 83 PHE A C 1
ATOM 674 O O . PHE A 1 83 ? 24.689 0.165 -26.683 1.00 85.50 83 PHE A O 1
ATOM 681 N N . ASN A 1 84 ? 23.827 -1.580 -25.556 1.00 82.81 84 ASN A N 1
ATOM 682 C CA . ASN A 1 84 ? 24.662 -2.585 -26.204 1.00 82.81 84 ASN A CA 1
ATOM 683 C C . ASN A 1 84 ? 24.340 -2.683 -27.704 1.00 82.81 84 ASN A C 1
ATOM 685 O O . ASN A 1 84 ? 25.248 -2.617 -28.530 1.00 82.81 84 ASN A O 1
ATOM 689 N N . ASP A 1 85 ? 23.057 -2.704 -28.063 1.00 83.44 85 ASP A N 1
ATOM 690 C CA . ASP A 1 85 ? 22.611 -2.713 -29.457 1.00 83.44 85 ASP A CA 1
ATOM 691 C C . ASP A 1 85 ? 23.062 -1.449 -30.200 1.00 83.44 85 ASP A C 1
ATOM 693 O O . ASP A 1 85 ? 23.579 -1.530 -31.316 1.00 83.44 85 ASP A O 1
ATOM 697 N N . PHE A 1 86 ? 22.941 -0.274 -29.572 1.00 83.88 86 PHE A N 1
ATOM 698 C CA . PHE A 1 86 ? 23.438 0.979 -30.141 1.00 83.88 86 PHE A CA 1
ATOM 699 C C . PHE A 1 86 ? 24.960 0.963 -30.321 1.00 83.88 86 PHE A C 1
ATOM 701 O O . PHE A 1 86 ? 25.460 1.414 -31.353 1.00 83.88 86 PHE A O 1
ATOM 708 N N . LEU A 1 87 ? 25.703 0.436 -29.346 1.00 79.31 87 LEU A N 1
ATOM 709 C CA . LEU A 1 87 ? 27.156 0.313 -29.422 1.00 79.31 87 LEU A CA 1
ATOM 710 C C . LEU A 1 87 ? 27.566 -0.641 -30.548 1.00 79.31 87 LEU A C 1
ATOM 712 O O . LEU A 1 87 ? 28.470 -0.327 -31.318 1.00 79.31 87 LEU A O 1
ATOM 716 N N . MET A 1 88 ? 26.880 -1.773 -30.684 1.00 73.44 88 MET A N 1
ATOM 717 C CA . MET A 1 88 ? 27.116 -2.737 -31.752 1.00 73.44 88 MET A CA 1
ATOM 718 C C . MET A 1 88 ? 26.816 -2.127 -33.124 1.00 73.44 88 MET A C 1
ATOM 720 O O . MET A 1 88 ? 27.666 -2.190 -34.009 1.00 73.44 88 MET A O 1
ATOM 724 N N . LEU A 1 89 ? 25.664 -1.472 -33.289 1.00 73.75 89 LEU A N 1
ATOM 725 C CA . LEU A 1 89 ? 25.315 -0.771 -34.526 1.00 73.75 89 LEU A CA 1
ATOM 726 C C . LEU A 1 89 ? 26.332 0.326 -34.851 1.00 73.75 89 LEU A C 1
ATOM 728 O O . LEU A 1 89 ? 26.759 0.441 -35.996 1.00 73.75 89 LEU A O 1
ATOM 732 N N . SER A 1 90 ? 26.770 1.090 -33.850 1.00 65.06 90 SER A N 1
ATOM 733 C CA . SER A 1 90 ? 27.792 2.129 -34.019 1.00 65.06 90 SER A CA 1
ATOM 734 C C . SER A 1 90 ? 29.140 1.541 -34.433 1.00 65.06 90 SER A C 1
ATOM 736 O O . SER A 1 90 ? 29.787 2.078 -35.327 1.00 65.06 90 SER A O 1
ATOM 738 N N . ASN A 1 91 ? 29.550 0.418 -33.842 1.00 73.69 91 ASN A N 1
ATOM 739 C CA . ASN A 1 91 ? 30.790 -0.274 -34.192 1.00 73.69 91 ASN A CA 1
ATOM 740 C C . ASN A 1 91 ? 30.738 -0.847 -35.614 1.00 73.69 91 ASN A C 1
ATOM 742 O O . ASN A 1 91 ? 31.693 -0.685 -36.374 1.00 73.69 91 ASN A O 1
ATOM 746 N N . THR A 1 92 ? 29.621 -1.461 -36.008 1.00 72.44 92 THR A N 1
ATOM 747 C CA . THR A 1 92 ? 29.420 -1.959 -37.374 1.00 72.44 92 THR A CA 1
ATOM 748 C C . THR A 1 92 ? 29.406 -0.815 -38.383 1.00 72.44 92 THR A C 1
ATOM 750 O O . THR A 1 92 ? 30.103 -0.893 -39.390 1.00 72.44 92 THR A O 1
ATOM 753 N N . GLN A 1 93 ? 28.701 0.280 -38.090 1.00 66.00 93 GLN A N 1
ATOM 754 C CA . GLN A 1 93 ? 28.660 1.463 -38.951 1.00 66.00 93 GLN A CA 1
ATOM 755 C C . GLN A 1 93 ? 30.024 2.147 -39.049 1.00 66.00 93 GLN A C 1
ATOM 757 O O . GLN A 1 93 ? 30.403 2.628 -40.113 1.00 66.00 93 GLN A O 1
ATOM 762 N N . PHE A 1 94 ? 30.794 2.194 -37.965 1.00 71.19 94 PHE A N 1
ATOM 763 C CA . PHE A 1 94 ? 32.150 2.733 -37.989 1.00 71.19 94 PHE A CA 1
ATOM 764 C C . PHE A 1 94 ? 33.066 1.906 -38.905 1.00 71.19 94 PHE A C 1
ATOM 766 O O . PHE A 1 94 ? 33.783 2.478 -39.732 1.00 71.19 94 PHE A O 1
ATOM 773 N N . ILE A 1 95 ? 32.992 0.572 -38.814 1.00 67.88 95 ILE A N 1
ATOM 774 C CA . ILE A 1 95 ? 33.731 -0.351 -39.689 1.00 67.88 95 ILE A CA 1
ATOM 775 C C . ILE A 1 95 ? 33.278 -0.179 -41.140 1.00 67.88 95 ILE A C 1
ATOM 777 O O . ILE A 1 95 ? 34.121 -0.027 -42.019 1.00 67.88 95 ILE A O 1
ATOM 781 N N . GLU A 1 96 ? 31.970 -0.167 -41.400 1.00 57.47 96 GLU A N 1
ATOM 782 C CA . GLU A 1 96 ? 31.420 -0.046 -42.750 1.00 57.47 96 GLU A CA 1
ATOM 783 C C . GLU A 1 96 ? 31.824 1.279 -43.390 1.00 57.47 96 GLU A C 1
ATOM 785 O O . GLU A 1 96 ? 32.338 1.287 -44.504 1.00 57.47 96 GLU A O 1
ATOM 790 N N . ASN A 1 97 ? 31.706 2.391 -42.666 1.00 71.38 97 ASN A N 1
ATOM 791 C CA . ASN A 1 97 ? 32.159 3.686 -43.154 1.00 71.38 97 ASN A CA 1
ATOM 792 C C . ASN A 1 97 ? 33.664 3.659 -43.459 1.00 71.38 97 ASN A C 1
ATOM 794 O O . ASN A 1 97 ? 34.064 4.009 -44.569 1.00 71.38 97 ASN A O 1
ATOM 798 N N . GLY A 1 98 ? 34.504 3.182 -42.534 1.00 71.75 98 GLY A N 1
ATOM 799 C CA . GLY A 1 98 ? 35.952 3.064 -42.744 1.00 71.75 98 GLY A CA 1
ATOM 800 C C . GLY A 1 98 ? 36.331 2.170 -43.934 1.00 71.75 98 GLY A C 1
ATOM 801 O O . GLY A 1 98 ? 37.184 2.542 -44.747 1.00 71.75 98 GLY A O 1
ATOM 802 N N . CYS A 1 99 ? 35.657 1.030 -44.095 1.00 61.22 99 CYS A N 1
ATOM 803 C CA . CYS A 1 99 ? 35.816 0.128 -45.232 1.00 61.22 99 CYS A CA 1
ATOM 804 C C . CYS A 1 99 ? 35.347 0.774 -46.539 1.00 61.22 99 CYS A C 1
ATOM 806 O O . CYS A 1 99 ? 36.067 0.703 -47.531 1.00 61.22 99 CYS A O 1
ATOM 808 N N . VAL A 1 100 ? 34.204 1.463 -46.553 1.00 74.31 100 VAL A N 1
ATOM 809 C CA . VAL A 1 100 ? 33.691 2.177 -47.730 1.00 74.31 100 VAL A CA 1
ATOM 810 C C . VAL A 1 100 ? 34.658 3.277 -48.161 1.00 74.31 100 VAL A C 1
ATOM 812 O O . VAL A 1 100 ? 34.941 3.392 -49.352 1.00 74.31 100 VAL A O 1
ATOM 815 N N . TYR A 1 101 ? 35.216 4.056 -47.230 1.00 67.62 101 TYR A N 1
ATOM 816 C CA . TYR A 1 101 ? 36.236 5.058 -47.557 1.00 67.62 101 TYR A CA 1
ATOM 817 C C . TYR A 1 101 ? 37.510 4.418 -48.119 1.00 67.62 101 TYR A C 1
ATOM 819 O O . TYR A 1 101 ? 38.042 4.904 -49.117 1.00 67.62 101 TYR A O 1
ATOM 827 N N . SER A 1 102 ? 37.982 3.318 -47.528 1.00 67.94 102 SER A N 1
ATOM 828 C CA . SER A 1 102 ? 39.180 2.608 -47.993 1.00 67.94 102 SER A CA 1
ATOM 829 C C . SER A 1 102 ? 38.987 1.990 -49.384 1.00 67.94 102 SER A C 1
ATOM 831 O O . SER A 1 102 ? 39.812 2.189 -50.276 1.00 67.94 102 SER A O 1
ATOM 833 N N . VAL A 1 103 ? 37.853 1.325 -49.618 1.00 71.88 103 VAL A N 1
ATOM 834 C CA . VAL A 1 103 ? 37.491 0.718 -50.907 1.00 71.88 103 VAL A CA 1
ATOM 835 C C . VAL A 1 103 ? 37.292 1.792 -51.975 1.00 71.88 103 VAL A C 1
ATOM 837 O O . VAL A 1 103 ? 37.872 1.684 -53.052 1.00 71.88 103 VAL A O 1
ATOM 840 N N . LYS A 1 104 ? 36.561 2.877 -51.680 1.00 73.38 104 LYS A N 1
ATOM 841 C CA . LYS A 1 104 ? 36.405 4.010 -52.611 1.00 73.38 104 LYS A CA 1
ATOM 842 C C . LYS A 1 104 ? 37.747 4.653 -52.958 1.00 73.38 104 LYS A C 1
ATOM 844 O O . LYS A 1 104 ? 37.985 4.954 -54.123 1.00 73.38 104 LYS A O 1
ATOM 849 N N . LYS A 1 105 ? 38.638 4.829 -51.977 1.00 72.88 105 LYS A N 1
ATOM 850 C CA . LYS A 1 105 ? 39.995 5.343 -52.208 1.00 72.88 105 LYS A CA 1
ATOM 851 C C . LYS A 1 105 ? 40.831 4.382 -53.059 1.00 72.88 105 LYS A C 1
ATOM 853 O O . LYS A 1 105 ? 41.552 4.842 -53.937 1.00 72.88 105 LYS A O 1
ATOM 858 N N . SER A 1 106 ? 40.716 3.072 -52.837 1.00 69.19 106 SER A N 1
ATOM 859 C CA . SER A 1 106 ? 41.415 2.056 -53.630 1.00 69.19 106 SER A CA 1
ATOM 860 C C . SER A 1 106 ? 40.910 2.002 -55.073 1.00 69.19 106 SER A C 1
ATOM 862 O O . SER A 1 106 ? 41.730 1.929 -55.976 1.00 69.19 106 SER A O 1
ATOM 864 N N . LEU A 1 107 ? 39.595 2.086 -55.309 1.00 69.44 107 LEU A N 1
ATOM 865 C CA . LEU A 1 107 ? 39.004 2.140 -56.655 1.00 69.44 107 LEU A CA 1
ATOM 866 C C . LEU A 1 107 ? 39.366 3.430 -57.401 1.00 69.44 107 LEU A C 1
ATOM 868 O O . LEU A 1 107 ? 39.654 3.380 -58.590 1.00 69.44 107 LEU A O 1
ATOM 872 N N . ALA A 1 108 ? 39.410 4.572 -56.710 1.00 67.25 108 ALA A N 1
ATOM 873 C CA . ALA A 1 108 ? 39.826 5.845 -57.303 1.00 67.25 108 ALA A CA 1
ATOM 874 C C . ALA A 1 108 ? 41.322 5.891 -57.679 1.00 67.25 108 ALA A C 1
ATOM 876 O O . ALA A 1 108 ? 41.730 6.755 -58.451 1.00 67.25 108 ALA A O 1
ATOM 877 N N . LEU A 1 109 ? 42.135 4.979 -57.133 1.00 64.25 109 LEU A N 1
ATOM 878 C CA . LEU A 1 109 ? 43.559 4.832 -57.444 1.00 64.25 109 LEU A CA 1
ATOM 879 C C . LEU A 1 109 ? 43.846 3.776 -58.523 1.00 64.25 109 LEU A C 1
ATOM 881 O O . LEU A 1 109 ? 45.011 3.605 -58.875 1.00 64.25 109 LEU A O 1
ATOM 885 N N . ILE A 1 110 ? 42.831 3.093 -59.064 1.00 59.16 110 ILE A N 1
ATOM 886 C CA . ILE A 1 110 ? 42.988 2.248 -60.255 1.00 59.16 110 ILE A CA 1
ATOM 887 C C . ILE A 1 110 ? 42.833 3.177 -61.471 1.00 59.16 110 ILE A C 1
ATOM 889 O O . ILE A 1 110 ? 41.718 3.631 -61.737 1.00 59.16 110 ILE A O 1
ATOM 893 N N . PRO A 1 111 ? 43.912 3.521 -62.200 1.00 59.31 111 PRO A N 1
ATOM 894 C CA . PRO A 1 111 ? 43.772 4.288 -63.427 1.00 59.31 111 PRO A CA 1
ATOM 895 C C . PRO A 1 111 ? 43.073 3.398 -64.456 1.00 59.31 111 PRO A C 1
ATOM 897 O O . PRO A 1 111 ? 43.404 2.218 -64.554 1.00 59.31 111 PRO A O 1
ATOM 900 N N . PHE A 1 112 ? 42.107 3.971 -65.183 1.00 61.78 112 PHE A N 1
ATOM 901 C CA . PHE A 1 112 ? 41.419 3.352 -66.321 1.00 61.78 112 PHE A CA 1
ATOM 902 C C . PHE A 1 112 ? 42.401 2.511 -67.160 1.00 61.78 112 PHE A C 1
ATOM 904 O O . PHE A 1 112 ? 43.258 3.067 -67.848 1.00 61.78 112 PHE A O 1
ATOM 911 N N . LEU A 1 113 ? 42.275 1.187 -67.051 1.00 53.12 113 LEU A N 1
ATOM 912 C CA . LEU A 1 113 ? 42.729 0.219 -68.047 1.00 53.12 113 LEU A CA 1
ATOM 913 C C . LEU A 1 113 ? 41.634 0.087 -69.106 1.00 53.12 113 LEU A C 1
ATOM 915 O O . LEU A 1 113 ? 40.447 0.051 -68.701 1.00 53.12 113 LEU A O 1
#

pLDDT: mean 73.47, std 16.69, range [38.28, 97.12]

Organism: Castor canadensis (NCBI:txid51338)